Protein AF-A0A8X6XIG4-F1 (afdb_monomer_lite)

Organism: NCBI:txid2747483

Structure (mmCIF, N/CA/C/O backbone):
data_AF-A0A8X6XIG4-F1
#
_entry.id   AF-A0A8X6XIG4-F1
#
loop_
_atom_site.group_PDB
_atom_site.id
_atom_site.type_symbol
_atom_site.label_atom_id
_atom_site.label_alt_id
_atom_site.label_comp_id
_atom_site.label_asym_id
_atom_site.label_entity_id
_atom_site.label_seq_id
_atom_site.pdbx_PDB_ins_code
_atom_site.Cartn_x
_atom_site.Cartn_y
_atom_site.Cartn_z
_atom_site.occupancy
_atom_site.B_iso_or_equiv
_atom_site.auth_seq_id
_atom_site.auth_comp_id
_atom_site.auth_asym_id
_atom_site.auth_atom_id
_atom_site.pdbx_PDB_model_num
ATOM 1 N N . MET A 1 1 ? -11.350 5.656 -31.122 1.00 42.81 1 MET A N 1
ATOM 2 C CA . MET A 1 1 ? -10.543 5.693 -29.886 1.00 42.81 1 MET A CA 1
ATOM 3 C C . MET A 1 1 ? -11.092 6.862 -29.101 1.00 42.81 1 MET A C 1
ATOM 5 O O . MET A 1 1 ? -10.584 7.966 -29.201 1.00 42.81 1 MET A O 1
ATOM 9 N N . GLU A 1 2 ? -12.241 6.632 -28.488 1.00 48.50 2 GLU A N 1
ATOM 10 C CA . GLU A 1 2 ? -12.984 7.622 -27.710 1.00 48.50 2 GLU A CA 1
ATOM 11 C C . GLU A 1 2 ? -12.952 7.161 -26.250 1.00 48.50 2 GLU A C 1
ATOM 13 O O . GLU A 1 2 ? -12.740 5.973 -26.003 1.00 48.50 2 GLU A O 1
ATOM 18 N N . ASP A 1 3 ? -13.160 8.101 -25.328 1.00 63.81 3 ASP A N 1
ATOM 19 C CA . ASP A 1 3 ? -13.462 7.867 -23.907 1.00 63.81 3 ASP A CA 1
ATOM 20 C C . ASP A 1 3 ? -12.331 7.984 -22.856 1.00 63.81 3 ASP A C 1
ATOM 22 O O . ASP A 1 3 ? -12.054 7.091 -22.061 1.00 63.81 3 ASP A O 1
ATOM 26 N N . TYR A 1 4 ? -11.700 9.159 -22.792 1.00 51.69 4 TYR A N 1
ATOM 27 C CA . TYR A 1 4 ? -11.176 9.693 -21.517 1.00 51.69 4 TYR A CA 1
ATOM 28 C C . TYR A 1 4 ? -11.448 11.198 -21.422 1.00 51.69 4 TYR A C 1
ATOM 30 O O . TYR A 1 4 ? -11.901 11.724 -20.402 1.00 51.69 4 TYR A O 1
ATOM 38 N N . GLU A 1 5 ? -11.268 11.902 -22.540 1.00 59.84 5 GLU A N 1
ATOM 39 C CA . GLU A 1 5 ? -11.702 13.294 -22.677 1.00 59.84 5 GLU A CA 1
ATOM 40 C C . GLU A 1 5 ? -13.233 13.432 -22.631 1.00 59.84 5 GLU A C 1
ATOM 42 O O . GLU A 1 5 ? -13.752 14.431 -22.137 1.00 59.84 5 GLU A O 1
ATOM 47 N N . GLU A 1 6 ? -13.965 12.412 -23.088 1.00 61.97 6 GLU A N 1
ATOM 48 C CA . GLU A 1 6 ? -15.427 12.370 -23.011 1.00 61.97 6 GLU A CA 1
ATOM 49 C C . GLU A 1 6 ? -15.911 12.049 -21.591 1.00 61.97 6 GLU A C 1
ATOM 51 O O . GLU A 1 6 ? -16.763 12.767 -21.068 1.00 61.97 6 GLU A O 1
ATOM 56 N N . PHE A 1 7 ? -15.294 11.082 -20.903 1.00 66.12 7 PHE A N 1
ATOM 57 C CA . PHE A 1 7 ? -15.540 10.811 -19.482 1.00 66.12 7 PHE A CA 1
ATOM 58 C C . PHE A 1 7 ? -15.344 12.055 -18.596 1.00 66.12 7 PHE A C 1
ATOM 60 O O . PHE A 1 7 ? -16.198 12.392 -17.775 1.00 66.12 7 PHE A O 1
ATOM 67 N N . THR A 1 8 ? -14.246 12.792 -18.793 1.00 69.38 8 THR A N 1
ATOM 68 C CA . THR A 1 8 ? -13.953 14.005 -18.006 1.00 69.38 8 THR A CA 1
ATOM 69 C C . THR A 1 8 ? -14.895 15.170 -18.318 1.00 69.3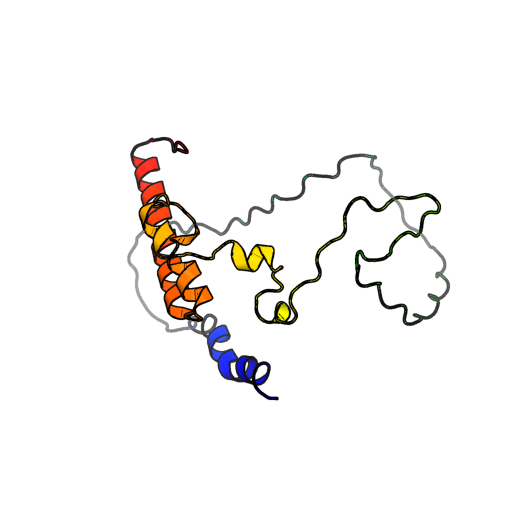8 8 THR A C 1
ATOM 71 O O . THR A 1 8 ? -15.231 15.933 -17.410 1.00 69.38 8 THR A O 1
ATOM 74 N N . LYS A 1 9 ? -15.375 15.296 -19.563 1.00 68.31 9 LYS A N 1
ATOM 75 C CA . LYS A 1 9 ? -16.387 16.297 -19.942 1.00 68.31 9 LYS A CA 1
ATOM 76 C C . LYS A 1 9 ? -17.786 15.952 -19.434 1.00 68.31 9 LYS A C 1
ATOM 78 O O . LYS A 1 9 ? -18.484 16.841 -18.958 1.00 68.31 9 LYS A O 1
ATOM 83 N N . THR A 1 10 ? -18.194 14.688 -19.518 1.00 60.97 10 THR A N 1
ATOM 84 C CA . THR A 1 10 ? -19.549 14.233 -19.151 1.00 60.97 10 THR A CA 1
ATOM 85 C C . THR A 1 10 ? -19.765 14.135 -17.641 1.00 60.97 10 THR A C 1
ATOM 87 O O . THR A 1 10 ? -20.890 14.284 -17.176 1.00 60.97 10 THR A O 1
ATOM 90 N N . HIS A 1 11 ? -18.697 13.948 -16.859 1.00 66.94 11 HIS A N 1
ATOM 91 C CA . HIS A 1 11 ? -18.763 13.842 -15.396 1.00 66.94 11 HIS A CA 1
ATOM 92 C C . HIS A 1 11 ? -18.241 15.095 -14.664 1.00 66.94 11 HIS A C 1
ATOM 94 O O . HIS A 1 11 ? -18.014 15.062 -13.451 1.00 66.94 11 HIS A O 1
ATOM 100 N N . ALA A 1 12 ? -18.103 16.230 -15.365 1.00 55.19 12 ALA A N 1
ATOM 101 C CA . ALA A 1 12 ? -17.703 17.514 -14.777 1.00 55.19 12 ALA A CA 1
ATOM 102 C C . ALA A 1 12 ? -18.664 17.993 -13.661 1.00 55.19 12 ALA A C 1
ATOM 104 O O . ALA A 1 12 ? -18.237 18.607 -12.677 1.00 55.19 12 ALA A O 1
ATOM 105 N N . ASP A 1 13 ? -19.948 17.636 -13.755 1.00 52.75 13 ASP A N 1
ATOM 106 C CA . ASP A 1 13 ? -20.988 18.000 -12.783 1.00 52.75 13 ASP A CA 1
ATOM 107 C C . ASP A 1 13 ? -20.815 17.322 -11.413 1.00 52.75 13 ASP A C 1
ATOM 109 O O . ASP A 1 13 ? -21.269 17.846 -10.390 1.00 52.75 13 ASP A O 1
ATOM 113 N N . VA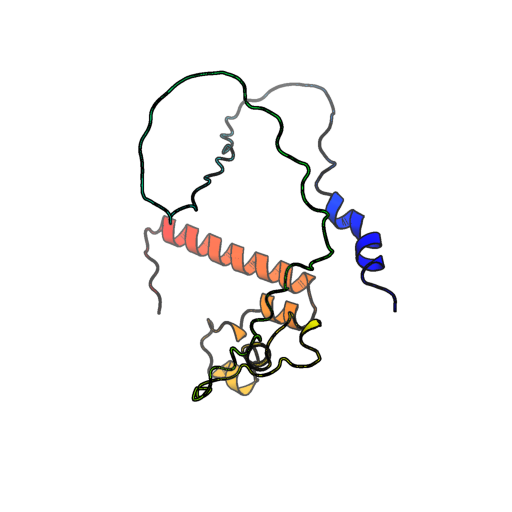L A 1 14 ? -20.101 16.192 -11.355 1.00 54.25 14 VAL A N 1
ATOM 114 C CA . VAL A 1 14 ? -19.787 15.484 -10.101 1.00 54.25 14 VAL A CA 1
ATOM 115 C C . VAL A 1 14 ? -18.756 16.268 -9.277 1.00 54.25 14 VAL A C 1
ATOM 117 O O . VAL A 1 14 ? -18.835 16.296 -8.048 1.00 54.25 14 VAL A O 1
ATOM 120 N N . PHE A 1 15 ? -17.842 16.988 -9.938 1.00 44.94 15 PHE A N 1
ATOM 121 C CA . PHE A 1 15 ? -16.813 17.807 -9.286 1.00 44.94 15 PHE A CA 1
ATOM 122 C C . PHE A 1 15 ? -17.304 19.199 -8.853 1.00 44.94 15 PHE A C 1
ATOM 124 O O . PHE A 1 15 ? -16.737 19.785 -7.928 1.00 44.94 15 PHE A O 1
ATOM 131 N N . ASN A 1 16 ? -18.371 19.728 -9.464 1.00 43.69 16 ASN A N 1
ATOM 132 C CA . ASN A 1 16 ? -18.886 21.074 -9.171 1.00 43.69 16 ASN A CA 1
ATOM 133 C C . ASN A 1 16 ? -20.019 21.120 -8.127 1.00 43.69 16 ASN A C 1
ATOM 135 O O . ASN A 1 16 ? -20.359 22.196 -7.627 1.00 43.69 16 ASN A O 1
ATOM 139 N N . LYS A 1 17 ? -20.569 19.971 -7.716 1.00 43.22 17 LYS A N 1
ATOM 140 C CA . LYS A 1 17 ? -21.731 19.910 -6.807 1.00 43.22 17 LYS A CA 1
ATOM 141 C C . LYS A 1 17 ? -21.456 20.281 -5.341 1.00 43.22 17 LYS A C 1
ATOM 143 O O . LYS A 1 17 ? -22.387 20.332 -4.548 1.00 43.22 17 LYS A O 1
ATOM 148 N N . HIS A 1 18 ? -20.211 20.599 -4.977 1.00 42.97 18 HIS A N 1
ATOM 149 C CA . HIS A 1 18 ? -19.848 21.055 -3.626 1.00 42.97 18 HIS A CA 1
ATOM 150 C C . HIS A 1 18 ? -19.686 22.582 -3.478 1.00 42.97 18 HIS A C 1
ATOM 152 O O . HIS A 1 18 ? -19.238 23.036 -2.426 1.00 42.97 18 HIS A O 1
ATOM 158 N N . LYS A 1 19 ? -20.042 23.395 -4.488 1.00 43.84 19 LYS A N 1
ATOM 159 C CA . LYS A 1 19 ? -19.904 24.869 -4.408 1.00 43.84 19 LYS A CA 1
ATOM 160 C C . LYS A 1 19 ? -21.192 25.690 -4.501 1.00 43.84 19 LYS A C 1
ATOM 162 O O . LYS A 1 19 ? -21.138 26.884 -4.235 1.00 43.84 19 LYS A O 1
ATOM 167 N N . HIS A 1 20 ? -22.344 25.085 -4.778 1.00 35.25 20 HIS A N 1
ATOM 168 C CA . HIS A 1 20 ? -23.624 25.797 -4.792 1.00 35.25 20 HIS A CA 1
ATOM 169 C C . HIS A 1 20 ? -24.610 25.142 -3.830 1.00 35.25 20 HIS A C 1
ATOM 171 O O . HIS A 1 20 ? -25.373 24.275 -4.224 1.00 35.25 20 HIS A O 1
ATOM 177 N N . ASN A 1 21 ? -24.551 25.542 -2.559 1.00 35.00 21 ASN A N 1
ATOM 178 C CA . ASN A 1 21 ? -25.702 25.553 -1.652 1.00 35.00 21 ASN A CA 1
ATOM 179 C C . ASN A 1 21 ? -25.377 26.428 -0.435 1.00 35.00 21 ASN A C 1
ATOM 181 O O . ASN A 1 21 ? -25.289 25.966 0.698 1.00 35.00 21 ASN A O 1
ATOM 185 N N . THR A 1 22 ? -25.144 27.720 -0.668 1.00 37.53 22 THR A N 1
ATOM 186 C CA . THR A 1 22 ? -25.254 28.736 0.388 1.00 37.53 22 THR A CA 1
ATOM 187 C C . THR A 1 22 ? -25.612 30.080 -0.243 1.00 37.53 22 THR A C 1
ATOM 189 O O . THR A 1 22 ? -24.729 30.866 -0.566 1.00 37.53 22 THR A O 1
ATOM 192 N N . SER A 1 23 ? -26.909 30.351 -0.415 1.00 31.61 23 SER A N 1
ATOM 193 C CA . SER A 1 23 ? -27.424 31.725 -0.376 1.00 31.61 23 SER A CA 1
ATOM 194 C C . SER A 1 23 ? -28.939 31.776 -0.133 1.00 31.61 23 SER A C 1
ATOM 196 O O . SER A 1 23 ? -29.720 31.369 -0.986 1.00 31.61 23 SER A O 1
ATOM 198 N N . MET A 1 24 ? -29.281 32.385 1.005 1.00 32.09 24 MET A N 1
ATOM 199 C CA . MET A 1 24 ? -30.460 33.214 1.296 1.00 32.09 24 MET A CA 1
ATOM 200 C C . MET A 1 24 ? -31.853 32.582 1.452 1.00 32.09 24 MET A C 1
ATOM 202 O O . MET A 1 24 ? -32.545 32.294 0.484 1.00 32.09 24 MET A O 1
ATOM 206 N N . SER A 1 25 ? -32.330 32.604 2.701 1.00 31.53 25 SER A N 1
ATOM 207 C CA . SER A 1 25 ? -33.681 33.068 3.038 1.00 31.53 25 SER A CA 1
ATOM 208 C C . SER A 1 25 ? -33.668 33.753 4.411 1.00 31.53 25 SER A C 1
ATOM 210 O O . SER A 1 25 ? -33.026 33.280 5.347 1.00 31.53 25 SER A O 1
ATOM 212 N N . ASP A 1 26 ? -34.338 34.898 4.460 1.00 32.12 26 ASP A N 1
ATOM 213 C CA . ASP A 1 26 ? -34.444 35.892 5.528 1.00 32.12 26 ASP A CA 1
ATOM 214 C C . ASP A 1 26 ? -35.418 35.478 6.656 1.00 32.12 26 ASP A C 1
ATOM 216 O O . ASP A 1 26 ? -36.371 34.739 6.408 1.00 32.12 26 ASP A O 1
ATOM 220 N N . GLY A 1 27 ? -35.199 36.018 7.864 1.00 29.66 27 GLY A N 1
ATOM 221 C CA . GLY A 1 27 ? -36.236 36.215 8.887 1.00 29.66 27 GLY A CA 1
ATOM 222 C C . GLY A 1 27 ? -36.300 35.273 10.105 1.00 29.66 27 GLY A C 1
ATOM 223 O O . GLY A 1 27 ? -37.024 34.285 10.085 1.00 29.66 27 GLY A O 1
ATOM 224 N N . GLY A 1 28 ? -35.715 35.703 11.237 1.00 27.97 28 GLY A N 1
ATOM 225 C CA . GLY A 1 28 ? -36.469 35.777 12.507 1.00 27.97 28 GLY A CA 1
ATOM 226 C C . GLY A 1 28 ? -36.143 34.846 13.696 1.00 27.97 28 GLY A C 1
ATOM 227 O O . GLY A 1 28 ? -36.674 33.750 13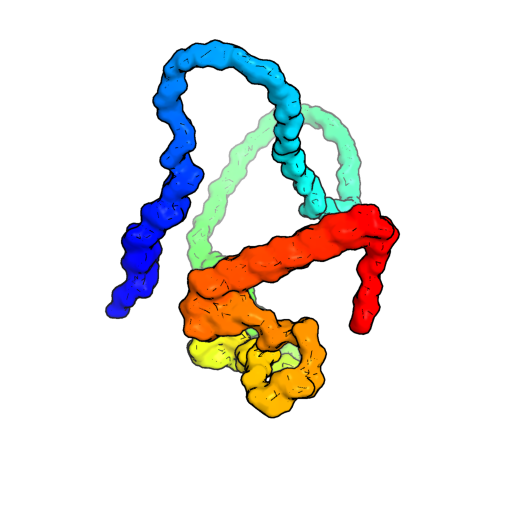.788 1.00 27.97 28 GLY A O 1
ATOM 228 N N . VAL A 1 29 ? -35.494 35.456 14.704 1.00 30.55 29 VAL A N 1
ATOM 229 C CA . VAL A 1 29 ? -35.619 35.270 16.178 1.00 30.55 29 VAL A CA 1
ATOM 230 C C . VAL A 1 29 ? -34.794 34.163 16.876 1.00 30.55 29 VAL A C 1
ATOM 232 O O . VAL A 1 29 ? -34.649 33.042 16.413 1.00 30.55 29 VAL A O 1
ATOM 235 N N . ALA A 1 30 ? -34.210 34.584 18.003 1.00 36.84 30 ALA A N 1
ATOM 236 C CA . ALA A 1 30 ? -33.065 34.060 18.743 1.00 36.84 30 ALA A CA 1
ATOM 237 C C . ALA A 1 30 ? -33.322 32.838 19.644 1.00 36.84 30 ALA A C 1
ATOM 239 O O . ALA A 1 30 ? -34.387 32.740 20.244 1.00 36.84 30 ALA A O 1
ATOM 240 N N . ASP A 1 31 ? -32.279 32.022 19.848 1.00 32.25 31 ASP A N 1
ATOM 241 C CA . ASP A 1 31 ? -31.940 31.447 21.159 1.00 32.25 31 ASP A CA 1
ATOM 242 C C . ASP A 1 31 ? -30.434 31.108 21.235 1.00 32.25 31 ASP A C 1
ATOM 244 O O . ASP A 1 31 ? -29.790 30.773 20.238 1.00 32.25 31 ASP A O 1
A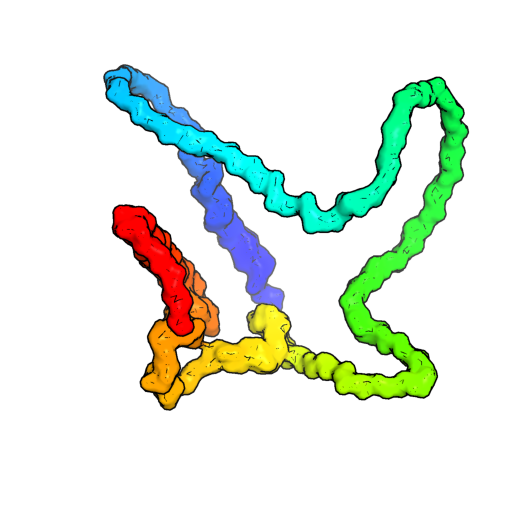TOM 248 N N . ASP A 1 32 ? -29.881 31.282 22.425 1.00 42.75 32 ASP A N 1
ATOM 249 C CA . ASP A 1 32 ? -28.475 31.381 22.801 1.00 42.75 32 ASP A CA 1
ATOM 250 C C . ASP A 1 32 ? -27.841 29.992 23.018 1.00 42.75 32 ASP A C 1
ATOM 252 O O . ASP A 1 32 ? -28.293 29.213 23.855 1.00 42.75 32 ASP A O 1
ATOM 256 N N . SER A 1 33 ? -26.765 29.657 22.293 1.00 37.34 33 SER A N 1
ATOM 257 C CA . SER A 1 33 ? -25.769 28.691 22.786 1.00 37.34 33 SER A CA 1
ATOM 258 C C . SER A 1 33 ? -24.429 28.795 22.046 1.00 37.34 33 SER A C 1
ATOM 260 O O . SER A 1 33 ? -24.323 28.690 20.825 1.00 37.34 33 SER A O 1
ATOM 262 N N . ASN A 1 34 ? -23.372 29.002 22.833 1.00 46.22 34 ASN A N 1
ATOM 263 C CA . ASN A 1 34 ? -21.980 29.128 22.409 1.00 46.22 34 ASN A CA 1
ATOM 264 C C . ASN A 1 34 ? -21.481 27.893 21.636 1.00 46.22 34 ASN A C 1
ATOM 266 O O . ASN A 1 34 ? -21.245 26.841 22.232 1.00 46.22 34 ASN A O 1
ATOM 270 N N . HIS A 1 35 ? -21.229 28.040 20.332 1.00 36.16 35 HIS A N 1
ATOM 271 C CA . HIS A 1 35 ? -20.517 27.042 19.533 1.00 36.16 35 HIS A CA 1
ATOM 272 C C . HIS A 1 35 ? -19.153 27.593 19.093 1.00 36.16 35 HIS A C 1
ATOM 274 O O . HIS A 1 35 ? -19.024 28.325 18.111 1.00 36.16 35 HIS A O 1
ATOM 280 N N . ASP A 1 36 ? -18.114 27.229 19.841 1.00 40.62 36 ASP A N 1
ATOM 281 C CA . ASP A 1 36 ? -16.725 27.546 19.520 1.00 40.62 36 ASP A CA 1
ATOM 282 C C . ASP A 1 36 ? -16.340 26.837 18.207 1.00 40.62 36 ASP A C 1
ATOM 284 O O . ASP A 1 36 ? -16.366 25.607 18.096 1.00 40.62 36 ASP A O 1
ATOM 288 N N . THR A 1 37 ? -16.072 27.619 17.162 1.00 40.12 37 THR A N 1
ATOM 289 C CA . THR A 1 37 ? -15.747 27.109 15.825 1.00 40.12 37 THR A CA 1
ATOM 290 C C . THR A 1 37 ? -14.226 27.135 15.665 1.00 40.12 37 THR A C 1
ATOM 292 O O . THR A 1 37 ? -13.639 28.216 15.746 1.00 40.12 37 THR A O 1
ATOM 295 N N . PRO A 1 38 ? -13.534 26.008 15.401 1.00 42.41 38 PRO A N 1
ATOM 296 C CA . PRO A 1 38 ? -12.091 26.045 15.209 1.00 42.41 38 PRO A CA 1
ATOM 297 C C . PRO A 1 38 ? -11.764 26.761 13.894 1.00 42.41 38 PRO A C 1
ATOM 299 O O . PRO A 1 38 ? -11.965 26.232 12.798 1.00 42.41 38 PRO A O 1
ATOM 302 N N . THR A 1 39 ? -11.239 27.979 14.003 1.00 44.25 39 THR A N 1
ATOM 303 C CA . THR A 1 39 ? -10.659 28.718 12.881 1.00 44.25 39 THR A CA 1
ATOM 304 C C . THR A 1 39 ? -9.509 27.915 12.267 1.00 44.25 39 THR A C 1
ATOM 306 O O . THR A 1 39 ? -8.620 27.412 12.959 1.00 44.25 39 THR A O 1
ATOM 309 N N . LYS A 1 40 ? -9.534 27.778 10.936 1.00 46.50 40 LYS A N 1
ATOM 310 C CA . LYS A 1 40 ? -8.485 27.142 10.130 1.00 46.50 40 LYS A CA 1
ATOM 311 C C . LYS A 1 40 ? -7.152 27.866 10.343 1.00 46.50 40 LYS A C 1
ATOM 313 O O . LYS A 1 40 ? -6.857 28.842 9.661 1.00 46.50 40 LYS A O 1
ATOM 318 N N . LYS A 1 41 ? -6.313 27.369 11.253 1.00 43.00 41 LYS A N 1
ATOM 319 C CA . LYS A 1 41 ? -4.887 27.708 11.279 1.00 43.00 41 LYS A CA 1
ATOM 320 C C . LYS A 1 41 ? -4.152 26.742 10.358 1.00 43.00 41 LYS A C 1
ATOM 322 O O . LYS A 1 41 ? -3.802 25.635 10.752 1.00 43.00 41 LYS A O 1
ATOM 327 N N . PHE A 1 42 ? -3.940 27.171 9.116 1.00 38.22 42 PHE A N 1
ATOM 328 C CA . PHE A 1 42 ? -2.945 26.571 8.233 1.00 38.22 42 PHE A CA 1
ATOM 329 C C . PHE A 1 42 ? -1.561 26.795 8.849 1.00 38.22 42 PHE A C 1
ATOM 331 O O . PHE A 1 42 ? -1.048 27.911 8.872 1.00 38.22 42 PHE A O 1
ATOM 338 N N . SER A 1 43 ? -0.953 25.740 9.385 1.00 40.91 43 SER A N 1
ATOM 339 C CA . SER A 1 43 ? 0.459 25.757 9.749 1.00 40.91 43 SER A CA 1
ATOM 340 C C . SER A 1 43 ? 1.291 25.341 8.538 1.00 40.91 43 SER A C 1
ATOM 342 O O . SER A 1 43 ? 1.500 24.153 8.300 1.00 40.91 43 SER A O 1
ATOM 344 N N . ASN A 1 44 ? 1.787 26.331 7.796 1.00 43.97 44 ASN A N 1
ATOM 345 C CA . ASN A 1 44 ? 2.900 26.159 6.865 1.00 43.97 44 ASN A CA 1
ATOM 346 C C . ASN A 1 44 ? 4.171 25.873 7.671 1.00 43.97 44 ASN A C 1
ATOM 348 O O . ASN A 1 44 ? 4.777 26.796 8.214 1.00 43.97 44 ASN A O 1
ATOM 352 N N . LYS A 1 45 ? 4.566 24.602 7.783 1.00 44.62 45 LYS A N 1
ATOM 353 C CA . LYS A 1 45 ? 5.876 24.207 8.322 1.00 44.62 45 LYS A CA 1
ATOM 354 C C . LYS A 1 45 ? 6.410 22.958 7.627 1.00 44.62 45 LYS A C 1
ATOM 356 O O . LYS A 1 45 ? 6.449 21.896 8.230 1.00 44.62 45 LYS A O 1
ATOM 361 N N . LEU A 1 46 ? 6.876 23.117 6.393 1.00 39.28 46 LEU A N 1
ATOM 362 C CA . LEU A 1 46 ? 7.984 22.330 5.852 1.00 39.28 46 LEU A CA 1
ATOM 363 C C . LEU A 1 46 ? 8.812 23.249 4.950 1.00 39.28 46 LEU A C 1
ATOM 365 O O . LEU A 1 46 ? 8.453 23.482 3.808 1.00 39.28 46 LEU A O 1
ATOM 369 N N . ASN A 1 47 ? 9.876 23.813 5.520 1.00 37.38 47 ASN A N 1
ATOM 370 C CA . ASN A 1 47 ? 11.076 24.266 4.817 1.00 37.38 47 ASN A CA 1
ATOM 371 C C . ASN A 1 47 ? 12.213 24.247 5.844 1.00 37.38 47 ASN A C 1
ATOM 373 O O . ASN A 1 47 ? 12.447 25.212 6.568 1.00 37.38 47 ASN A O 1
ATOM 377 N N . VAL A 1 48 ? 12.874 23.097 5.954 1.00 36.16 48 VAL A N 1
ATOM 378 C CA . VAL A 1 48 ? 14.156 22.947 6.646 1.00 36.16 48 VAL A CA 1
ATOM 379 C C . VAL A 1 48 ? 15.044 22.119 5.731 1.00 36.16 48 VAL A C 1
ATOM 381 O O . VAL A 1 48 ? 15.025 20.899 5.818 1.00 36.16 48 VAL A O 1
ATOM 384 N N . LEU A 1 49 ? 15.763 22.791 4.829 1.00 35.00 49 LEU A N 1
ATOM 385 C CA . LEU A 1 49 ? 17.186 22.551 4.564 1.00 35.00 49 LEU A CA 1
ATOM 386 C C . LEU A 1 49 ? 17.710 23.592 3.561 1.00 35.00 49 LEU A C 1
ATOM 388 O O . LEU A 1 49 ? 17.781 23.324 2.376 1.00 35.00 49 LEU A O 1
ATOM 392 N N . THR A 1 50 ? 18.064 24.782 4.047 1.00 39.88 50 THR A N 1
ATOM 393 C CA . THR A 1 50 ? 19.166 25.618 3.528 1.00 39.88 50 THR A CA 1
ATOM 394 C C . THR A 1 50 ? 19.404 26.745 4.540 1.00 39.88 50 THR A C 1
ATOM 396 O O . THR A 1 50 ? 18.672 27.727 4.611 1.00 39.88 50 THR A O 1
ATOM 399 N N . ARG A 1 51 ? 20.412 26.591 5.404 1.00 35.06 51 ARG A N 1
ATOM 400 C CA . ARG A 1 51 ? 20.994 27.716 6.155 1.00 35.06 51 ARG A CA 1
ATOM 401 C C . ARG A 1 51 ? 22.365 28.027 5.568 1.00 35.06 51 ARG A C 1
ATOM 403 O O . ARG A 1 51 ? 23.080 27.093 5.206 1.00 35.06 51 ARG A O 1
ATOM 410 N N . SER A 1 52 ? 22.723 29.311 5.682 1.00 39.59 52 SER A N 1
ATOM 411 C CA . SER A 1 52 ? 24.038 29.973 5.507 1.00 39.59 52 SER A CA 1
ATOM 412 C C . SER A 1 52 ? 24.144 30.707 4.158 1.00 39.59 52 SER A C 1
ATOM 414 O O . SER A 1 52 ? 23.875 30.099 3.137 1.00 39.59 52 SER A O 1
ATOM 416 N N . PHE A 1 53 ? 24.513 31.990 4.040 1.00 30.27 53 PHE A N 1
ATOM 417 C CA . PHE A 1 53 ? 25.131 32.961 4.953 1.00 30.27 53 PHE A CA 1
ATOM 418 C C . PHE A 1 53 ? 24.993 34.403 4.376 1.00 30.27 53 PHE A C 1
ATOM 420 O O . PHE A 1 53 ? 24.678 34.557 3.201 1.00 30.27 53 PHE A O 1
ATOM 427 N N . THR A 1 54 ? 25.300 35.429 5.189 1.00 33.56 54 THR A N 1
ATOM 428 C CA . THR A 1 54 ? 25.292 36.906 4.936 1.00 33.56 54 THR A CA 1
ATOM 429 C C . THR A 1 54 ? 23.912 37.585 4.942 1.00 33.56 54 THR A C 1
ATOM 431 O O . THR A 1 54 ? 22.964 37.067 4.377 1.00 33.56 54 THR A O 1
ATOM 434 N N . GLY A 1 55 ? 23.652 38.698 5.640 1.00 31.88 55 GLY A N 1
ATOM 435 C CA . GLY A 1 55 ? 24.516 39.776 6.142 1.00 31.88 55 GLY A CA 1
ATOM 436 C C . GLY A 1 55 ? 23.976 41.098 5.570 1.00 31.88 55 GLY A C 1
ATOM 437 O O . GLY A 1 55 ? 24.091 41.304 4.373 1.00 31.88 55 GLY A O 1
ATOM 438 N N . GLY A 1 56 ? 23.285 41.913 6.379 1.00 33.50 56 GLY A N 1
ATOM 439 C CA . GLY A 1 56 ? 22.380 42.977 5.903 1.00 33.50 56 GLY A CA 1
ATOM 440 C C . GLY A 1 56 ? 23.001 44.317 5.479 1.00 33.50 56 GLY A C 1
ATOM 441 O O . GLY A 1 56 ? 24.215 44.475 5.473 1.00 33.50 56 GLY A O 1
ATOM 442 N N . GLY A 1 57 ? 22.137 45.302 5.190 1.00 32.00 57 GLY A N 1
ATOM 443 C CA . GLY A 1 57 ? 22.501 46.721 5.036 1.00 32.00 57 GLY A CA 1
ATOM 444 C C . GLY A 1 57 ? 21.720 47.466 3.944 1.00 32.00 57 GLY A C 1
ATOM 445 O O . GLY A 1 57 ? 21.533 46.949 2.854 1.00 32.00 57 GLY A O 1
ATOM 446 N N . SER A 1 58 ? 21.238 48.667 4.267 1.00 36.06 58 SER A N 1
ATOM 447 C CA . SER A 1 58 ? 20.251 49.489 3.544 1.00 36.06 58 SER A CA 1
ATOM 448 C C . SER A 1 58 ? 20.819 50.437 2.463 1.00 36.06 58 SER A C 1
ATOM 450 O O . SER A 1 58 ? 21.966 50.849 2.586 1.00 36.06 58 SER A O 1
ATOM 452 N N . ARG A 1 59 ? 19.916 50.945 1.586 1.00 36.94 59 ARG A N 1
ATOM 453 C CA . ARG A 1 59 ? 19.993 52.178 0.733 1.00 36.94 59 ARG A CA 1
ATOM 454 C C . ARG A 1 59 ? 20.972 52.089 -0.463 1.00 36.94 59 ARG A C 1
ATOM 456 O O . ARG A 1 59 ? 21.961 51.391 -0.376 1.00 36.94 59 ARG A O 1
ATOM 463 N N . ASP A 1 60 ? 20.796 52.722 -1.625 1.00 33.00 60 ASP A N 1
ATOM 464 C CA . ASP A 1 60 ? 19.931 53.811 -2.092 1.00 33.00 60 ASP A CA 1
ATOM 465 C C . ASP A 1 60 ? 19.752 53.730 -3.633 1.00 33.00 60 ASP A C 1
ATOM 467 O O . ASP A 1 60 ? 20.424 52.972 -4.329 1.00 33.00 60 ASP A O 1
ATOM 471 N N . ARG A 1 61 ? 18.833 54.546 -4.141 1.00 42.09 61 ARG A N 1
ATOM 472 C CA . ARG A 1 61 ? 18.378 54.756 -5.523 1.00 42.09 61 ARG A CA 1
ATOM 473 C C . ARG A 1 61 ? 19.431 55.422 -6.433 1.00 42.09 61 ARG A C 1
ATOM 475 O O . ARG A 1 61 ? 19.952 56.464 -6.057 1.00 42.09 61 ARG A O 1
ATOM 482 N N . SER A 1 62 ? 19.634 54.931 -7.668 1.00 39.66 62 SER A N 1
ATOM 483 C CA . SER A 1 62 ? 19.587 55.706 -8.942 1.00 39.66 62 SER A CA 1
ATOM 484 C C . SER A 1 62 ? 20.231 54.988 -10.153 1.00 39.66 62 SER A C 1
ATOM 486 O O . SER A 1 62 ? 21.348 54.499 -10.084 1.00 39.66 62 SER A O 1
ATOM 488 N N . THR A 1 63 ? 19.461 54.971 -11.252 1.00 43.25 63 THR A N 1
ATOM 489 C CA . THR A 1 63 ? 19.817 54.929 -12.691 1.00 43.25 63 THR A CA 1
ATOM 490 C C . THR A 1 63 ? 20.771 53.834 -13.210 1.00 43.25 63 THR A C 1
ATOM 492 O O . THR A 1 63 ? 21.981 53.907 -13.034 1.00 43.25 63 THR A O 1
ATOM 495 N N . SER A 1 64 ? 20.235 52.872 -13.976 1.00 36.22 64 SER A N 1
ATOM 496 C CA . SER A 1 64 ? 21.003 51.972 -14.860 1.00 36.22 64 SER A CA 1
ATOM 497 C C . SER A 1 64 ? 20.457 52.022 -16.295 1.00 36.22 64 SER A C 1
ATOM 499 O O . SER A 1 64 ? 19.243 52.168 -16.452 1.00 36.22 64 SER A O 1
ATOM 501 N N . PRO A 1 65 ? 21.324 51.934 -17.323 1.00 42.78 65 PRO A N 1
ATOM 502 C CA . PRO A 1 65 ? 20.927 51.873 -18.730 1.00 42.78 65 PRO A CA 1
ATOM 503 C C . PRO A 1 65 ? 20.282 50.518 -19.063 1.00 42.78 65 PRO A C 1
ATOM 505 O O . PRO A 1 65 ? 20.586 49.516 -18.414 1.00 42.78 65 PRO A O 1
ATOM 508 N N . GLU A 1 66 ? 19.381 50.501 -20.050 1.00 42.12 66 GLU A N 1
ATOM 509 C CA . GLU A 1 66 ? 18.679 49.286 -20.485 1.00 42.12 66 GLU A CA 1
ATOM 510 C C . GLU A 1 66 ? 19.647 48.161 -20.901 1.00 42.12 66 GLU A C 1
ATOM 512 O O . GLU A 1 66 ? 20.666 48.432 -21.546 1.00 42.12 66 GLU A O 1
ATOM 517 N N . PRO A 1 67 ? 19.344 46.898 -20.543 1.00 48.34 67 PRO A N 1
ATOM 518 C CA . PRO A 1 67 ? 20.088 45.740 -21.017 1.00 48.34 67 PRO A CA 1
ATOM 519 C C . PRO A 1 67 ? 19.741 45.440 -22.489 1.00 48.34 67 PRO A C 1
ATOM 521 O O . PRO A 1 67 ? 18.612 45.695 -22.906 1.00 48.34 67 PRO A O 1
ATOM 524 N N . PRO A 1 68 ? 20.679 44.887 -23.278 1.00 54.25 68 PRO A N 1
ATOM 525 C CA . PRO A 1 68 ? 20.398 44.476 -24.650 1.00 54.25 68 PRO A CA 1
ATOM 526 C C . PRO A 1 68 ? 19.387 43.322 -24.675 1.00 54.25 68 PRO A C 1
ATOM 528 O O . PRO A 1 68 ? 19.367 42.496 -23.756 1.00 54.25 68 PRO A O 1
ATOM 531 N N . ASP A 1 69 ? 18.575 43.290 -25.733 1.00 48.56 69 ASP A N 1
ATOM 532 C CA . ASP A 1 69 ? 17.496 42.322 -25.940 1.00 48.56 69 ASP A CA 1
ATOM 533 C C . ASP A 1 69 ? 17.944 40.865 -25.706 1.00 48.56 69 ASP A C 1
ATOM 535 O O . ASP A 1 69 ? 19.074 40.495 -26.053 1.00 48.56 69 ASP A O 1
ATOM 539 N N . PRO A 1 70 ? 17.075 40.018 -25.118 1.00 49.12 70 PRO A N 1
ATOM 540 C CA . PRO A 1 70 ? 17.388 38.616 -24.894 1.00 49.12 70 PRO A CA 1
ATOM 541 C C . PRO A 1 70 ? 17.592 37.898 -26.238 1.00 49.12 70 PRO A C 1
ATOM 543 O O . PRO A 1 70 ? 16.835 38.145 -27.180 1.00 49.12 70 PRO A O 1
ATOM 546 N N . PRO A 1 71 ? 18.594 37.005 -26.349 1.00 50.00 71 PRO A N 1
ATOM 547 C CA . PRO A 1 71 ? 18.758 36.193 -27.543 1.00 50.00 71 PRO A CA 1
ATOM 548 C C . PRO A 1 71 ? 17.508 35.339 -27.754 1.00 50.00 71 PRO A C 1
ATOM 550 O O . PRO A 1 71 ? 16.926 34.833 -26.793 1.00 50.00 71 PRO A O 1
ATOM 553 N N . GLU A 1 72 ? 17.109 35.230 -29.020 1.00 45.78 72 GLU A N 1
ATOM 554 C CA . GLU A 1 72 ? 15.914 34.517 -29.454 1.00 45.78 72 GLU A CA 1
ATOM 555 C C . GLU A 1 72 ? 15.837 33.112 -28.848 1.00 45.78 72 GLU A C 1
ATOM 557 O O . GLU A 1 72 ? 16.830 32.384 -28.775 1.00 45.78 72 GLU A O 1
ATOM 562 N N . ASP A 1 73 ? 14.627 32.767 -28.410 1.00 47.62 73 ASP A N 1
ATOM 563 C CA . ASP A 1 73 ? 14.245 31.489 -27.819 1.00 47.62 73 ASP A CA 1
ATOM 564 C C . ASP A 1 73 ? 14.315 30.402 -28.913 1.00 47.62 73 ASP A C 1
ATOM 566 O O . ASP A 1 73 ? 13.319 30.040 -29.547 1.00 47.62 73 ASP A O 1
ATOM 570 N N . ASP A 1 74 ? 15.533 29.929 -29.208 1.00 49.28 74 ASP A N 1
ATOM 571 C CA . ASP A 1 74 ? 15.726 28.671 -29.924 1.00 49.28 74 ASP A CA 1
ATOM 572 C C . ASP A 1 74 ? 15.026 27.586 -29.112 1.00 49.28 74 ASP A C 1
ATOM 574 O O . ASP A 1 74 ? 15.204 27.485 -27.897 1.00 49.28 74 ASP A O 1
ATOM 578 N N . ASN A 1 75 ? 14.191 26.809 -29.795 1.00 53.28 75 ASN A N 1
ATOM 579 C CA . ASN A 1 75 ? 13.292 25.805 -29.241 1.00 53.28 75 ASN A CA 1
ATOM 580 C C . ASN A 1 75 ? 14.092 24.630 -28.645 1.00 53.28 75 ASN A C 1
ATOM 582 O O . ASN A 1 75 ? 14.065 23.503 -29.138 1.00 53.28 75 ASN A O 1
ATOM 586 N N . GLY A 1 76 ? 14.808 24.882 -27.556 1.00 49.31 76 GLY A N 1
ATOM 587 C CA . GLY A 1 76 ? 15.559 23.912 -26.790 1.00 49.31 76 GLY A CA 1
ATOM 588 C C . GLY A 1 76 ? 14.641 23.303 -25.753 1.00 49.31 76 GLY A C 1
ATOM 589 O O . GLY A 1 76 ? 14.572 23.773 -24.620 1.00 49.31 76 GLY A O 1
ATOM 590 N N . ALA A 1 77 ? 13.914 22.260 -26.153 1.00 52.59 77 ALA A N 1
ATOM 591 C CA . ALA A 1 77 ? 13.173 21.399 -25.246 1.00 52.59 77 ALA A CA 1
ATOM 592 C C . ALA A 1 77 ? 13.993 21.160 -23.968 1.00 52.59 77 ALA A C 1
ATOM 594 O O . ALA A 1 77 ? 15.067 20.560 -24.023 1.00 52.59 77 ALA A O 1
ATOM 595 N N . ILE A 1 78 ? 13.486 21.635 -22.824 1.00 49.72 78 ILE A N 1
ATOM 596 C CA . ILE A 1 78 ? 14.020 21.273 -21.509 1.00 49.72 78 ILE A CA 1
ATOM 597 C C . ILE A 1 78 ? 14.158 19.748 -21.528 1.00 49.72 78 ILE A C 1
ATOM 599 O O . ILE A 1 78 ? 13.137 19.079 -21.743 1.00 49.72 78 ILE A O 1
ATOM 603 N N . PRO A 1 79 ? 15.369 19.181 -21.365 1.00 49.25 79 PRO A N 1
ATOM 604 C CA . PRO A 1 79 ? 15.533 17.744 -21.414 1.00 49.25 79 PRO A CA 1
ATOM 605 C C . PRO A 1 79 ? 14.618 17.152 -20.353 1.00 49.25 79 PRO A C 1
ATOM 607 O O . PRO A 1 79 ? 14.802 17.383 -19.154 1.00 49.25 79 PRO A O 1
ATOM 610 N N . LYS A 1 80 ? 13.596 16.409 -20.794 1.00 46.34 80 LYS A N 1
ATOM 611 C CA . LYS A 1 80 ? 12.920 15.461 -19.915 1.00 46.34 80 LYS A CA 1
ATOM 612 C C . LYS A 1 80 ? 14.053 14.634 -19.338 1.00 46.34 80 LYS A C 1
ATOM 614 O O . LYS A 1 80 ? 14.861 14.107 -20.098 1.00 46.34 80 LYS A O 1
ATOM 619 N N . SER A 1 81 ? 14.187 14.637 -18.018 1.00 43.97 81 SER A N 1
ATOM 620 C CA . SER A 1 81 ? 15.258 13.941 -17.323 1.00 43.97 81 SER A CA 1
ATOM 621 C C . SER A 1 81 ? 15.037 12.433 -17.441 1.00 43.97 81 SER A C 1
ATOM 623 O O . SER A 1 81 ? 14.695 11.762 -16.467 1.00 43.97 81 SER A O 1
ATOM 625 N N . ASP A 1 82 ? 15.205 11.897 -18.642 1.00 53.81 82 ASP A N 1
ATOM 626 C CA . ASP A 1 82 ? 15.463 10.493 -18.840 1.00 53.81 82 ASP A CA 1
ATOM 627 C C . ASP A 1 82 ? 16.851 10.282 -18.254 1.00 53.81 82 ASP A C 1
ATOM 629 O O . ASP A 1 82 ? 17.866 10.750 -18.764 1.00 53.81 82 ASP A O 1
ATOM 633 N N . SER A 1 83 ? 16.895 9.594 -17.119 1.00 56.66 83 SER A N 1
ATOM 634 C CA . SER A 1 83 ? 18.112 9.237 -16.381 1.00 56.66 83 SER A CA 1
ATOM 635 C C . SER A 1 83 ? 19.047 8.308 -17.181 1.00 56.66 83 SER A C 1
ATOM 637 O O . SER A 1 83 ? 19.966 7.723 -16.621 1.00 56.66 83 SER A O 1
ATOM 639 N N . ALA A 1 84 ? 18.779 8.138 -18.476 1.00 58.03 84 ALA A N 1
ATOM 640 C CA . ALA A 1 84 ? 19.418 7.234 -19.413 1.00 58.03 84 ALA A CA 1
ATOM 641 C C . ALA A 1 84 ? 20.505 7.918 -20.253 1.00 58.03 84 ALA A C 1
ATOM 643 O O . ALA A 1 84 ? 20.908 7.383 -21.283 1.00 58.03 84 ALA A O 1
ATOM 644 N N . VAL A 1 85 ? 21.013 9.079 -19.830 1.00 58.50 85 VAL A N 1
ATOM 645 C CA . VAL A 1 85 ? 22.299 9.546 -20.351 1.00 58.50 85 VAL A CA 1
ATOM 646 C C . VAL A 1 85 ? 23.367 8.671 -19.702 1.00 58.50 85 VAL A C 1
ATOM 648 O O . VAL A 1 85 ? 23.882 8.988 -18.630 1.00 58.50 85 VAL A O 1
ATOM 651 N N . SER A 1 86 ? 23.636 7.519 -20.324 1.00 61.94 86 SER A N 1
ATOM 652 C CA . SER A 1 86 ? 24.857 6.761 -20.071 1.00 61.94 86 SER A CA 1
ATOM 653 C C . SER A 1 86 ? 26.005 7.730 -20.302 1.00 61.94 86 SER A C 1
ATOM 655 O O . SER A 1 86 ? 26.272 8.148 -21.429 1.00 61.94 86 SER A O 1
ATOM 657 N N . LEU A 1 87 ? 26.629 8.184 -19.217 1.00 68.19 87 LEU A N 1
ATOM 658 C CA . LEU A 1 87 ? 27.919 8.834 -19.319 1.00 68.19 87 LEU A CA 1
ATOM 659 C C . LEU A 1 87 ? 28.870 7.709 -19.711 1.00 68.19 87 LEU A C 1
ATOM 661 O O . LEU A 1 87 ? 29.295 6.939 -18.850 1.00 68.19 87 LEU A O 1
ATOM 665 N N . ASP A 1 88 ? 29.128 7.577 -21.010 1.00 72.00 88 ASP A N 1
ATOM 666 C CA . ASP A 1 88 ? 30.059 6.602 -21.571 1.00 72.00 88 ASP A CA 1
ATOM 667 C C . ASP A 1 88 ? 31.482 6.992 -21.159 1.00 72.00 88 ASP A C 1
ATOM 669 O O . ASP A 1 88 ? 32.270 7.553 -21.918 1.00 72.00 88 ASP A O 1
ATOM 673 N N . ILE A 1 89 ? 31.787 6.749 -19.886 1.00 87.00 89 ILE A N 1
ATOM 674 C CA . ILE A 1 89 ? 33.089 6.963 -19.278 1.00 87.00 89 ILE A CA 1
ATOM 675 C C . ILE A 1 89 ? 33.956 5.778 -19.713 1.00 87.00 89 ILE A C 1
ATOM 677 O O . ILE A 1 89 ? 33.657 4.636 -19.336 1.00 87.00 89 ILE A O 1
ATOM 681 N N . PRO A 1 90 ? 35.034 6.005 -20.483 1.00 89.00 90 PRO A N 1
ATOM 682 C CA . PRO A 1 90 ? 35.934 4.932 -20.882 1.00 89.00 90 PRO A CA 1
ATOM 683 C C . PRO A 1 90 ? 36.494 4.201 -19.655 1.00 89.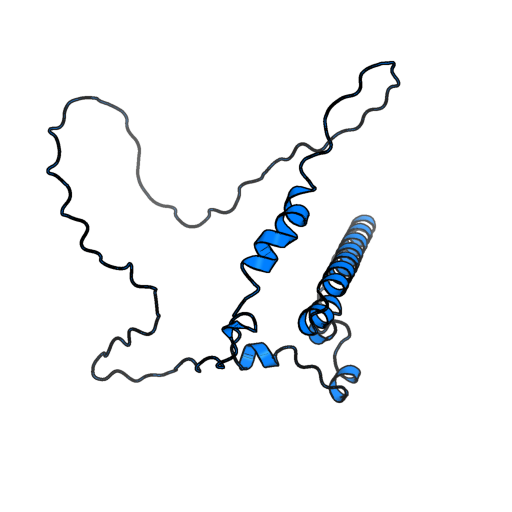00 90 PRO A C 1
ATOM 685 O O . PRO A 1 90 ? 36.821 4.828 -18.648 1.00 89.00 90 PRO A O 1
ATOM 688 N N . ASN A 1 91 ? 36.625 2.875 -19.744 1.00 90.94 91 ASN A N 1
ATOM 689 C CA . ASN A 1 91 ? 37.064 1.987 -18.654 1.00 90.94 91 ASN A CA 1
ATOM 690 C C . ASN A 1 91 ? 36.130 1.924 -17.430 1.00 90.94 91 ASN A C 1
ATOM 692 O O . ASN A 1 91 ? 36.521 1.396 -16.389 1.00 90.94 91 ASN A O 1
ATOM 696 N N . SER A 1 92 ? 34.903 2.435 -17.531 1.00 91.06 92 SER A N 1
ATOM 697 C CA . SER A 1 92 ? 33.885 2.201 -16.507 1.00 91.06 92 SER A CA 1
ATOM 698 C C . SER A 1 92 ? 33.265 0.805 -16.644 1.00 91.06 92 SER A C 1
ATOM 700 O O . SER A 1 92 ? 33.331 0.162 -17.690 1.00 91.06 92 SER A O 1
ATOM 702 N N . THR A 1 93 ? 32.686 0.299 -15.556 1.00 90.88 93 THR A N 1
ATOM 703 C CA . THR A 1 93 ? 31.950 -0.971 -15.533 1.00 90.88 93 THR A CA 1
ATOM 704 C C . THR A 1 93 ? 30.569 -0.718 -14.952 1.00 90.88 93 THR A C 1
ATOM 706 O O . THR A 1 93 ? 30.447 -0.194 -13.844 1.00 90.88 93 THR A O 1
ATOM 709 N N . ALA A 1 94 ? 29.526 -1.098 -15.686 1.00 88.50 94 ALA A N 1
ATOM 710 C CA . ALA A 1 94 ? 28.160 -0.984 -15.202 1.00 88.50 94 ALA A CA 1
ATOM 711 C C . ALA A 1 94 ? 27.900 -2.016 -14.094 1.00 88.50 94 ALA A C 1
ATOM 713 O O . ALA A 1 94 ? 28.015 -3.220 -14.314 1.00 88.50 94 ALA A O 1
ATOM 714 N N . LEU A 1 95 ? 27.538 -1.541 -12.899 1.00 94.31 95 LEU A N 1
ATOM 715 C CA . LEU A 1 95 ? 27.229 -2.408 -11.755 1.00 94.31 95 LEU A CA 1
ATOM 716 C C . LEU A 1 95 ? 25.761 -2.850 -11.730 1.00 94.31 95 LEU A C 1
ATOM 718 O O . LEU A 1 95 ? 25.440 -3.906 -11.190 1.00 94.31 95 LEU A O 1
ATOM 722 N N . TRP A 1 96 ? 24.862 -2.038 -12.287 1.00 94.06 96 TRP A N 1
ATOM 723 C CA . TRP A 1 96 ? 23.425 -2.277 -12.242 1.00 94.06 96 TRP A CA 1
ATOM 724 C C . TRP A 1 96 ? 22.705 -1.548 -13.377 1.00 94.06 96 TRP A C 1
ATOM 726 O O . TRP A 1 96 ? 23.077 -0.432 -13.735 1.00 94.06 96 TRP A O 1
ATOM 736 N N . HIS A 1 97 ? 21.639 -2.169 -13.882 1.00 88.75 97 HIS A N 1
ATOM 737 C CA . HIS A 1 97 ? 20.693 -1.558 -14.808 1.00 88.75 97 HIS A CA 1
ATOM 738 C C . HIS A 1 97 ? 19.267 -1.756 -14.303 1.00 88.75 97 HIS A C 1
ATOM 740 O O . HIS A 1 97 ? 18.920 -2.811 -13.759 1.00 88.75 97 HIS A O 1
ATOM 746 N N . VAL A 1 98 ? 18.426 -0.749 -14.530 1.00 92.19 98 VAL A N 1
ATOM 747 C CA . VAL A 1 98 ? 16.992 -0.858 -14.274 1.00 92.19 98 VAL A CA 1
ATOM 748 C C . VAL A 1 98 ? 16.356 -1.833 -15.265 1.00 92.19 98 VAL A C 1
ATOM 750 O O . VAL A 1 98 ? 16.675 -1.829 -16.453 1.00 92.19 98 VAL A O 1
ATOM 753 N N . GLN A 1 99 ? 15.445 -2.673 -14.779 1.00 93.31 99 GLN A N 1
ATOM 754 C CA . GLN A 1 99 ? 14.627 -3.511 -15.653 1.00 93.31 99 GLN A CA 1
ATOM 755 C C . GLN A 1 99 ? 13.607 -2.642 -16.389 1.00 93.31 99 GLN A C 1
ATOM 757 O O . GLN A 1 99 ? 12.989 -1.758 -15.786 1.00 93.31 99 GLN A O 1
ATOM 762 N N . GLN A 1 100 ? 13.420 -2.903 -17.683 1.00 93.94 100 GLN A N 1
ATOM 763 C CA . GLN A 1 100 ? 12.393 -2.220 -18.462 1.00 93.94 100 GLN A CA 1
ATOM 764 C C . GLN A 1 100 ? 11.008 -2.517 -17.880 1.00 93.94 100 GLN A C 1
ATOM 766 O O . GLN A 1 100 ? 10.738 -3.618 -17.393 1.00 93.94 100 GLN A O 1
ATOM 771 N N . ARG A 1 101 ? 10.135 -1.506 -17.881 1.00 95.12 101 ARG A N 1
ATOM 772 C CA . ARG A 1 101 ? 8.762 -1.674 -17.400 1.00 95.12 101 ARG A CA 1
ATOM 773 C C . ARG A 1 101 ? 7.952 -2.505 -18.403 1.00 95.12 101 ARG A C 1
ATOM 775 O O . ARG A 1 101 ? 8.214 -2.399 -19.599 1.00 95.12 101 ARG A O 1
ATOM 782 N N . PRO A 1 102 ? 6.957 -3.275 -17.933 1.00 95.31 102 PRO A N 1
ATOM 783 C CA . PRO A 1 102 ? 5.989 -3.932 -18.804 1.00 95.31 102 PRO A CA 1
ATOM 784 C C . PRO A 1 102 ? 5.304 -2.956 -19.767 1.00 95.31 102 PRO A C 1
ATOM 786 O O . PRO A 1 102 ? 5.100 -1.783 -19.434 1.00 95.31 102 PRO A O 1
ATOM 789 N N . GLU A 1 103 ? 4.904 -3.452 -20.937 1.00 94.69 103 GLU A N 1
ATOM 790 C CA . GLU A 1 103 ? 4.227 -2.657 -21.973 1.00 94.69 103 GLU A CA 1
ATOM 791 C C . GLU A 1 103 ? 2.923 -2.023 -21.466 1.00 94.69 103 GLU A C 1
ATOM 793 O O . GLU A 1 103 ? 2.578 -0.894 -21.810 1.00 94.69 103 GLU A O 1
ATOM 798 N N . ASP A 1 104 ? 2.210 -2.729 -20.595 1.00 93.19 104 ASP A N 1
ATOM 799 C CA . ASP A 1 104 ? 0.947 -2.310 -19.998 1.00 93.19 104 ASP A CA 1
ATOM 800 C C . ASP A 1 104 ? 1.113 -1.423 -18.755 1.00 93.19 104 ASP A C 1
ATOM 802 O O . ASP A 1 104 ? 0.118 -0.975 -18.181 1.00 93.19 104 ASP A O 1
ATOM 806 N N . SER A 1 105 ? 2.348 -1.092 -18.364 1.00 95.38 105 SER A N 1
ATOM 807 C CA . SER A 1 105 ? 2.625 -0.288 -17.168 1.00 95.38 105 SER A CA 1
ATOM 808 C C . SER A 1 105 ? 1.868 1.042 -17.147 1.00 95.38 105 SER A C 1
ATOM 810 O O . SER A 1 105 ? 1.382 1.434 -16.089 1.00 95.38 105 SER A O 1
ATOM 812 N N . LEU A 1 106 ? 1.670 1.703 -18.294 1.00 95.00 106 LEU A N 1
ATOM 813 C CA . LEU A 1 106 ? 0.889 2.947 -18.396 1.00 95.00 106 LEU A CA 1
ATOM 814 C C . LEU A 1 106 ? -0.554 2.802 -17.882 1.00 95.00 106 LEU A C 1
ATOM 816 O O . LEU A 1 106 ? -1.099 3.753 -17.324 1.00 95.00 106 LEU A O 1
ATOM 820 N N . LYS A 1 107 ? -1.164 1.621 -18.038 1.00 94.44 107 LYS A N 1
ATOM 821 C CA . LYS A 1 107 ? -2.527 1.322 -17.565 1.00 94.44 107 LYS A CA 1
ATOM 822 C C . LYS A 1 107 ? -2.557 0.991 -16.073 1.00 94.44 107 LYS A C 1
ATOM 824 O O . LYS A 1 107 ? -3.554 1.235 -15.405 1.00 94.44 107 LYS A O 1
ATOM 829 N N . TYR A 1 108 ? -1.451 0.470 -15.552 1.00 95.12 108 TYR A N 1
ATOM 830 C CA . TYR A 1 108 ? -1.313 -0.006 -14.179 1.00 95.12 108 TYR A CA 1
ATOM 831 C C . TYR A 1 108 ? -0.358 0.886 -13.383 1.00 95.12 108 TYR A C 1
ATOM 833 O O . TYR A 1 108 ? 0.659 0.437 -12.854 1.00 95.12 108 TYR A O 1
ATOM 841 N N . TYR A 1 109 ? -0.683 2.181 -13.316 1.00 96.06 109 TYR A N 1
ATOM 842 C CA . TYR A 1 109 ? 0.000 3.169 -12.468 1.00 96.06 109 TYR A CA 1
ATOM 843 C C . TYR A 1 109 ? 1.517 3.299 -12.703 1.00 96.06 109 TYR A C 1
ATOM 845 O O . TYR A 1 109 ? 2.260 3.695 -11.806 1.00 96.06 109 TYR A O 1
ATOM 853 N N . ASN A 1 110 ? 1.991 2.994 -13.913 1.00 96.69 110 ASN A N 1
ATOM 854 C CA . ASN A 1 110 ? 3.410 2.964 -14.281 1.00 96.69 110 ASN A CA 1
ATOM 855 C C . ASN A 1 110 ? 4.255 2.006 -13.424 1.00 96.69 110 ASN A C 1
ATOM 857 O O . ASN A 1 110 ? 5.451 2.238 -13.214 1.00 96.69 110 ASN A O 1
ATOM 861 N N . PHE A 1 111 ? 3.646 0.932 -12.916 1.00 97.12 111 PHE A N 1
ATOM 862 C CA . PHE A 1 111 ? 4.337 -0.041 -12.080 1.00 97.12 111 PHE A CA 1
ATOM 863 C C . PHE A 1 111 ? 5.406 -0.826 -12.847 1.00 97.12 111 PHE A C 1
ATOM 865 O O . PHE A 1 111 ? 5.285 -1.125 -14.035 1.00 97.12 111 PHE A O 1
ATOM 872 N N . THR A 1 112 ? 6.482 -1.167 -12.134 1.00 97.25 112 THR A N 1
ATOM 873 C CA . THR A 1 112 ? 7.434 -2.196 -12.567 1.00 97.25 112 THR A CA 1
ATOM 874 C C . THR A 1 112 ? 6.815 -3.577 -12.360 1.00 97.25 112 THR A C 1
ATOM 876 O O . THR A 1 112 ? 5.926 -3.734 -11.521 1.00 97.25 112 THR A O 1
ATOM 879 N N . SER A 1 113 ? 7.338 -4.607 -13.029 1.00 95.75 113 SER A N 1
ATOM 880 C CA . SER A 1 113 ? 6.897 -5.994 -12.803 1.00 95.75 113 SER A CA 1
ATOM 881 C C . SER A 1 113 ? 7.027 -6.406 -11.333 1.00 95.75 113 SER A C 1
ATOM 883 O O . SER A 1 113 ? 6.178 -7.108 -10.796 1.00 95.75 113 SER A O 1
ATOM 885 N N . PHE A 1 114 ? 8.064 -5.907 -10.650 1.00 96.69 114 PHE A N 1
ATOM 886 C CA . PHE A 1 114 ? 8.237 -6.110 -9.213 1.00 96.69 114 PHE A CA 1
ATOM 887 C C . PHE A 1 114 ? 7.094 -5.485 -8.401 1.00 96.69 114 PHE A C 1
ATOM 889 O O . PHE A 1 114 ? 6.531 -6.147 -7.535 1.00 96.69 114 PHE A O 1
ATOM 896 N N . ALA A 1 115 ? 6.726 -4.231 -8.689 1.00 96.88 115 ALA A N 1
ATOM 897 C CA . ALA A 1 115 ? 5.653 -3.542 -7.976 1.00 96.88 115 ALA A CA 1
ATOM 898 C C . ALA A 1 115 ? 4.282 -4.199 -8.206 1.00 96.88 115 ALA A C 1
ATOM 900 O O . ALA A 1 115 ? 3.515 -4.326 -7.254 1.00 96.88 115 ALA A O 1
ATOM 901 N N . MET A 1 116 ? 4.009 -4.678 -9.426 1.00 95.69 116 MET A N 1
ATOM 902 C CA . MET A 1 116 ? 2.789 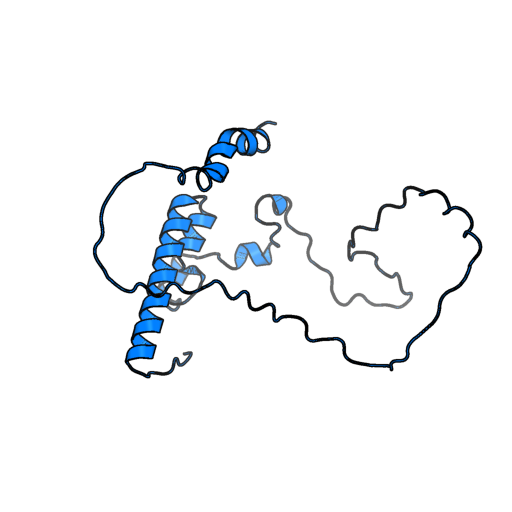-5.435 -9.740 1.00 95.69 116 MET A CA 1
ATOM 903 C C . MET A 1 116 ? 2.650 -6.698 -8.873 1.00 95.69 116 MET A C 1
ATOM 905 O O . MET A 1 116 ? 1.552 -7.024 -8.433 1.00 95.69 116 MET A O 1
ATOM 909 N N . ALA A 1 117 ? 3.759 -7.377 -8.567 1.00 95.50 117 ALA A N 1
ATOM 910 C CA . ALA A 1 117 ? 3.753 -8.604 -7.769 1.00 95.50 117 ALA A CA 1
ATOM 911 C C . ALA A 1 117 ? 3.631 -8.372 -6.248 1.00 95.50 117 ALA A C 1
ATOM 913 O O . ALA A 1 117 ? 3.287 -9.297 -5.511 1.00 95.50 117 ALA A O 1
ATOM 914 N N . LEU A 1 118 ? 3.899 -7.159 -5.738 1.00 96.81 118 LEU A N 1
ATOM 915 C CA . LEU A 1 118 ? 3.954 -6.894 -4.289 1.00 96.81 118 LEU A CA 1
ATOM 916 C C . LEU A 1 118 ? 2.660 -7.268 -3.566 1.00 96.81 118 LEU A C 1
ATOM 918 O O . LEU A 1 118 ? 2.698 -7.822 -2.460 1.00 96.81 118 LEU A O 1
ATOM 922 N N . ASN A 1 119 ? 1.529 -6.956 -4.195 1.00 96.81 119 ASN A N 1
ATOM 923 C CA . ASN A 1 119 ? 0.220 -7.204 -3.626 1.00 96.81 119 ASN A CA 1
ATOM 924 C C . ASN A 1 119 ? -0.424 -8.490 -4.156 1.00 96.81 119 ASN A C 1
ATOM 926 O O . ASN A 1 119 ? -1.595 -8.705 -3.890 1.00 96.81 119 ASN A O 1
ATOM 930 N N . GLU A 1 120 ? 0.273 -9.386 -4.855 1.00 95.44 120 GLU A N 1
ATOM 931 C CA . GLU A 1 120 ? -0.321 -10.681 -5.215 1.00 95.44 120 GLU A CA 1
ATOM 932 C C . GLU A 1 120 ? -0.689 -11.468 -3.941 1.00 95.44 120 GLU A C 1
ATOM 934 O O . GLU A 1 120 ? 0.081 -11.507 -2.977 1.00 95.44 120 GLU A O 1
ATOM 939 N N . LEU A 1 121 ? -1.886 -12.064 -3.897 1.00 93.88 121 LEU A N 1
ATOM 940 C CA . LEU A 1 121 ? -2.356 -12.852 -2.755 1.00 93.88 121 LEU A CA 1
ATOM 941 C C . LEU A 1 121 ? -2.908 -14.197 -3.215 1.00 93.88 121 LEU A C 1
ATOM 943 O O . LEU A 1 121 ? -4.031 -14.286 -3.706 1.00 93.88 121 LEU A O 1
ATOM 947 N N . GLN A 1 122 ? -2.138 -15.250 -2.965 1.00 92.19 122 GLN A N 1
ATOM 948 C CA . GLN A 1 122 ? -2.555 -16.623 -3.221 1.00 92.19 122 GLN A CA 1
ATOM 949 C C . GLN A 1 122 ? -3.412 -17.168 -2.070 1.00 92.19 122 GLN A C 1
ATOM 951 O O . GLN A 1 122 ? -3.214 -16.826 -0.899 1.00 92.19 122 GLN A O 1
ATOM 956 N N . ASP A 1 123 ? -4.353 -18.062 -2.380 1.00 88.69 123 ASP A N 1
ATOM 957 C CA . ASP A 1 123 ? -5.256 -18.650 -1.379 1.00 88.69 123 ASP A CA 1
ATOM 958 C C . ASP A 1 123 ? -4.522 -19.455 -0.300 1.00 88.69 123 ASP A C 1
ATOM 960 O O . ASP A 1 123 ? -4.956 -19.508 0.853 1.00 88.69 123 ASP A O 1
ATOM 964 N N . THR A 1 124 ? -3.372 -20.033 -0.648 1.00 91.12 124 THR A N 1
ATOM 965 C CA . THR A 1 124 ? -2.491 -20.746 0.284 1.00 91.12 124 THR A CA 1
ATOM 966 C C . THR A 1 124 ? -1.897 -19.813 1.344 1.00 91.12 124 THR A C 1
ATOM 968 O O . THR A 1 124 ? -1.758 -20.212 2.500 1.00 91.12 124 THR A O 1
ATOM 971 N N . TRP A 1 125 ? -1.609 -18.555 0.993 1.00 91.38 125 TRP A N 1
ATOM 972 C CA . TRP A 1 125 ? -0.986 -17.572 1.888 1.00 91.38 125 TRP A CA 1
ATOM 973 C C . TRP A 1 125 ? -1.979 -16.945 2.865 1.00 91.38 125 TRP A C 1
ATOM 975 O O . TRP A 1 125 ? -1.599 -16.552 3.966 1.00 91.38 125 TRP A O 1
ATOM 985 N N . LYS A 1 126 ? -3.273 -16.895 2.521 1.00 87.19 126 LYS A N 1
ATOM 986 C CA . LYS A 1 126 ? -4.315 -16.299 3.382 1.00 87.19 126 LYS A CA 1
ATOM 987 C C . LYS A 1 126 ? -4.339 -16.886 4.798 1.00 87.19 126 LYS A C 1
ATOM 989 O O . LYS A 1 126 ? -4.725 -16.195 5.735 1.00 87.19 126 LYS A O 1
ATOM 994 N N . LYS A 1 127 ? -3.935 -18.151 4.958 1.00 89.25 127 LYS A N 1
ATOM 995 C CA . LYS A 1 127 ? -3.904 -18.848 6.254 1.00 89.25 127 LYS A CA 1
ATOM 996 C C . LYS A 1 127 ? -2.625 -18.598 7.060 1.00 89.25 127 LYS A C 1
ATOM 998 O O . LYS A 1 127 ? -2.657 -18.776 8.273 1.00 89.25 127 LYS A O 1
ATOM 1003 N N . SER A 1 128 ? -1.520 -18.224 6.413 1.00 94.06 128 SER A N 1
ATOM 1004 C CA . SER A 1 128 ? -0.214 -18.037 7.061 1.00 94.06 128 SER A CA 1
ATOM 1005 C C . SER A 1 128 ? 0.125 -16.573 7.342 1.00 94.06 128 SER A C 1
ATOM 1007 O O . SER A 1 128 ? 0.906 -16.298 8.251 1.00 94.06 128 SER A O 1
ATOM 1009 N N . LEU A 1 129 ? -0.454 -15.630 6.593 1.00 95.81 129 LEU A N 1
ATOM 1010 C CA . LEU A 1 129 ? -0.191 -14.205 6.774 1.00 95.81 129 LEU A CA 1
ATOM 1011 C C . LEU A 1 129 ? -0.770 -13.673 8.096 1.00 95.81 129 LEU A C 1
ATOM 1013 O O . LEU A 1 129 ? -1.869 -14.062 8.509 1.00 95.81 129 LEU A O 1
ATOM 1017 N N . PRO A 1 130 ? -0.080 -12.724 8.755 1.00 96.38 130 PRO A N 1
ATOM 1018 C CA . PRO A 1 130 ? -0.668 -12.012 9.875 1.00 96.38 130 PRO A CA 1
ATOM 1019 C C . PRO A 1 130 ? -1.879 -11.205 9.395 1.00 96.38 130 PRO A C 1
ATOM 1021 O O . PRO A 1 130 ? -1.889 -10.653 8.298 1.00 96.38 130 PRO A O 1
ATOM 1024 N N . LYS A 1 131 ? -2.885 -11.047 10.262 1.00 95.19 131 LYS A N 1
ATOM 1025 C CA . LYS A 1 131 ? -4.113 -10.280 9.958 1.00 95.19 131 LYS A CA 1
ATOM 1026 C C . LYS A 1 131 ? -3.856 -8.808 9.593 1.00 95.19 131 LYS A C 1
ATOM 1028 O O . LYS A 1 131 ? -4.770 -8.126 9.143 1.00 95.19 131 LYS A O 1
ATOM 1033 N N . THR A 1 132 ? -2.650 -8.308 9.856 1.00 96.44 132 THR A N 1
ATOM 1034 C CA . THR A 1 132 ? -2.202 -6.939 9.582 1.00 96.44 132 THR A CA 1
ATOM 1035 C C . THR A 1 132 ? -1.406 -6.804 8.284 1.00 96.44 132 THR A C 1
ATOM 1037 O O . THR A 1 132 ? -0.967 -5.697 7.987 1.00 96.44 132 THR A O 1
ATOM 1040 N N . ASP A 1 133 ? -1.181 -7.890 7.536 1.00 97.62 133 ASP A N 1
ATOM 1041 C CA . ASP A 1 133 ? -0.497 -7.827 6.242 1.00 97.62 133 ASP A CA 1
ATOM 1042 C C . ASP A 1 133 ? -1.278 -6.942 5.259 1.00 97.62 133 ASP A C 1
ATOM 1044 O O . ASP A 1 133 ? -2.505 -7.038 5.155 1.00 97.62 133 ASP A O 1
ATOM 1048 N N . SER A 1 134 ? -0.569 -6.083 4.522 1.00 96.56 134 SER A N 1
ATOM 1049 C CA . SER A 1 134 ? -1.185 -5.130 3.591 1.00 96.56 134 SER A CA 1
ATOM 1050 C C . SER A 1 134 ? -1.999 -5.814 2.495 1.00 96.56 134 SER A C 1
ATOM 1052 O O . SER A 1 134 ? -2.982 -5.236 2.035 1.00 96.56 134 SER A O 1
ATOM 1054 N N . ARG A 1 135 ? -1.674 -7.064 2.134 1.00 96.69 135 ARG A N 1
ATOM 1055 C CA . ARG A 1 135 ? -2.439 -7.834 1.146 1.00 96.69 135 ARG A CA 1
ATOM 1056 C C . ARG A 1 135 ? -3.869 -8.107 1.577 1.00 96.69 135 ARG A C 1
ATOM 1058 O O . ARG A 1 135 ? -4.699 -8.396 0.721 1.00 96.69 135 ARG A O 1
ATOM 1065 N N . LEU A 1 136 ? -4.162 -8.038 2.870 1.00 96.00 136 LEU A N 1
ATOM 1066 C CA . LEU A 1 136 ? -5.494 -8.272 3.418 1.00 96.00 136 LEU A CA 1
ATOM 1067 C C . LEU A 1 136 ? -6.316 -6.981 3.541 1.00 96.00 136 LEU A C 1
ATOM 1069 O O . LEU A 1 136 ? -7.417 -7.027 4.085 1.00 96.00 136 LEU A O 1
ATOM 1073 N N . ARG A 1 137 ? -5.808 -5.835 3.059 1.00 97.62 137 ARG A N 1
ATOM 1074 C CA . ARG A 1 137 ? -6.538 -4.562 3.062 1.00 97.62 137 ARG A CA 1
ATOM 1075 C C . ARG A 1 137 ? -7.656 -4.553 2.011 1.00 97.62 137 ARG A C 1
ATOM 1077 O O . ARG A 1 137 ? -7.355 -4.534 0.819 1.00 97.62 137 ARG A O 1
ATOM 1084 N N . PRO A 1 138 ? -8.932 -4.543 2.425 1.00 97.69 138 PRO A N 1
ATOM 1085 C CA . PRO A 1 138 ? -10.055 -4.687 1.499 1.00 97.69 138 PRO A CA 1
ATOM 1086 C C . PRO A 1 138 ? -10.251 -3.477 0.572 1.00 97.69 138 PRO A C 1
ATOM 1088 O O . PRO A 1 138 ? -10.631 -3.669 -0.576 1.00 97.69 138 PRO A O 1
ATOM 1091 N N . ASP A 1 139 ? -9.912 -2.262 1.012 1.00 98.56 139 ASP A N 1
ATOM 1092 C CA . ASP A 1 139 ? -9.986 -1.047 0.189 1.00 98.56 139 ASP A CA 1
ATOM 1093 C C . ASP A 1 139 ? -9.039 -1.103 -1.018 1.00 98.56 139 ASP A C 1
ATOM 1095 O O . ASP A 1 139 ? -9.431 -0.806 -2.144 1.00 98.56 139 ASP A O 1
ATOM 1099 N N . ILE A 1 140 ? -7.803 -1.560 -0.798 1.00 97.62 140 ILE A N 1
ATOM 1100 C CA . ILE A 1 140 ? -6.813 -1.741 -1.870 1.00 97.62 140 ILE A CA 1
ATOM 1101 C C . ILE A 1 140 ? -7.261 -2.853 -2.829 1.00 97.62 140 ILE A C 1
ATOM 1103 O O . ILE A 1 140 ? -7.111 -2.713 -4.037 1.00 97.62 140 ILE A O 1
ATOM 1107 N N . ARG A 1 141 ? -7.858 -3.936 -2.311 1.00 96.69 141 ARG A N 1
ATOM 1108 C CA . ARG A 1 141 ? -8.337 -5.058 -3.136 1.00 96.69 141 ARG A CA 1
ATOM 1109 C C . ARG A 1 141 ? -9.479 -4.684 -4.059 1.00 96.69 141 ARG A C 1
ATOM 1111 O O . ARG A 1 141 ? -9.453 -5.067 -5.222 1.00 96.69 141 ARG A O 1
ATOM 1118 N N . MET A 1 142 ? -10.454 -3.942 -3.548 1.00 98.19 142 MET A N 1
ATOM 1119 C CA . MET A 1 142 ? -11.568 -3.447 -4.356 1.00 98.19 142 MET A CA 1
ATOM 1120 C C . MET A 1 142 ? -11.054 -2.521 -5.463 1.00 98.19 142 MET A C 1
ATOM 1122 O O . MET A 1 142 ? -11.424 -2.692 -6.620 1.00 98.19 142 MET A O 1
ATOM 1126 N N . MET A 1 143 ? -10.103 -1.635 -5.143 1.00 97.94 143 MET A N 1
ATOM 1127 C CA . MET A 1 143 ? -9.481 -0.749 -6.131 1.00 97.94 143 MET A CA 1
ATOM 1128 C C . MET A 1 143 ? -8.742 -1.531 -7.228 1.00 97.94 143 MET A C 1
ATOM 1130 O O . MET A 1 143 ? -8.899 -1.224 -8.405 1.00 97.94 143 MET A O 1
ATOM 1134 N N . GLU A 1 144 ? -7.975 -2.565 -6.869 1.00 96.06 144 GLU A N 1
ATOM 1135 C CA . GLU A 1 144 ? -7.291 -3.436 -7.840 1.00 96.06 144 GLU A CA 1
ATOM 1136 C C . GLU A 1 144 ? -8.258 -4.194 -8.757 1.00 96.06 144 GLU A C 1
ATOM 1138 O O . GLU A 1 144 ? -7.923 -4.482 -9.903 1.00 96.06 144 GLU A O 1
ATOM 1143 N N . GLN A 1 145 ? -9.459 -4.506 -8.267 1.00 96.00 145 GLN A N 1
ATOM 1144 C CA . GLN A 1 145 ? -10.527 -5.155 -9.033 1.00 96.00 145 GLN A CA 1
ATOM 1145 C C . GLN A 1 145 ? -11.351 -4.163 -9.872 1.00 96.00 145 GLN A C 1
ATOM 1147 O O . GLN A 1 145 ? -12.248 -4.584 -10.599 1.00 96.00 145 GLN A O 1
ATOM 1152 N N . GLY A 1 146 ? -11.054 -2.861 -9.785 1.00 96.69 146 GLY A N 1
ATOM 1153 C CA . GLY A 1 146 ? -11.770 -1.795 -10.488 1.00 96.69 146 GLY A CA 1
ATOM 1154 C C . GLY A 1 146 ? -13.028 -1.287 -9.775 1.00 96.69 146 GLY A C 1
ATOM 1155 O O . GLY A 1 146 ? -13.695 -0.394 -10.294 1.00 96.69 146 GLY A O 1
ATOM 1156 N N . ASP A 1 147 ? -13.349 -1.798 -8.583 1.00 98.12 147 ASP A N 1
ATOM 1157 C CA . ASP A 1 147 ? -14.464 -1.314 -7.764 1.00 98.12 147 ASP A CA 1
ATOM 1158 C C . ASP A 1 147 ? -14.053 -0.063 -6.972 1.00 98.12 147 ASP A C 1
ATOM 1160 O O . ASP A 1 147 ? -13.637 -0.114 -5.810 1.00 98.12 147 ASP A O 1
ATOM 1164 N N . MET A 1 148 ? -14.145 1.090 -7.636 1.00 98.00 148 MET A N 1
ATOM 1165 C CA . MET A 1 148 ? -13.753 2.381 -7.068 1.00 98.00 148 MET A CA 1
ATOM 1166 C C . MET A 1 148 ? -14.692 2.856 -5.951 1.00 98.00 148 MET A C 1
ATOM 1168 O O . MET A 1 148 ? -14.235 3.491 -4.996 1.00 98.00 148 MET A O 1
ATOM 1172 N N . GLU A 1 149 ? -15.990 2.557 -6.051 1.00 98.25 149 GLU A N 1
ATOM 1173 C CA . GLU A 1 149 ? -16.984 2.961 -5.051 1.00 98.25 149 GLU A CA 1
ATOM 1174 C C . GLU A 1 149 ? -16.830 2.138 -3.768 1.00 98.25 149 GLU A C 1
ATOM 1176 O O . GLU A 1 149 ? -16.706 2.710 -2.678 1.00 98.25 149 GLU A O 1
ATOM 1181 N N . GLY A 1 150 ? -16.733 0.810 -3.897 1.00 98.50 150 GLY A N 1
ATOM 1182 C CA . GLY A 1 150 ? -16.470 -0.087 -2.775 1.00 98.50 150 GLY A CA 1
ATOM 1183 C C . GLY A 1 150 ? -15.147 0.236 -2.085 1.00 98.50 150 GLY A C 1
ATOM 1184 O O . GLY A 1 150 ? -15.099 0.361 -0.857 1.00 98.50 150 GLY A O 1
ATOM 1185 N N . ALA A 1 151 ? -14.086 0.492 -2.860 1.00 98.62 151 ALA A N 1
ATOM 1186 C CA . ALA A 1 151 ? -12.791 0.900 -2.322 1.00 98.62 151 ALA A CA 1
ATOM 1187 C C . ALA A 1 151 ? -12.876 2.189 -1.490 1.00 98.62 151 ALA A C 1
ATOM 1189 O O . ALA A 1 151 ? -12.305 2.265 -0.398 1.00 98.62 151 ALA A O 1
ATOM 1190 N N . ALA A 1 152 ? -13.599 3.204 -1.974 1.00 98.62 152 ALA A N 1
ATOM 1191 C CA . ALA A 1 152 ? -13.767 4.468 -1.264 1.00 98.62 152 ALA A CA 1
ATOM 1192 C C . ALA A 1 152 ? -14.551 4.295 0.049 1.00 98.62 152 ALA A C 1
ATOM 1194 O O . ALA A 1 152 ? -14.143 4.827 1.089 1.00 98.62 152 ALA A O 1
ATOM 1195 N N . ALA A 1 153 ? -15.641 3.523 0.023 1.00 98.62 153 ALA A N 1
ATOM 1196 C CA . ALA A 1 153 ? -16.433 3.220 1.213 1.00 98.62 153 ALA A CA 1
ATOM 1197 C C . ALA A 1 153 ? -15.601 2.472 2.268 1.00 98.62 153 ALA A C 1
ATOM 1199 O O . ALA A 1 153 ? -15.581 2.841 3.448 1.00 98.62 153 ALA A O 1
ATOM 1200 N N . GLU A 1 154 ? -14.850 1.462 1.837 1.00 98.56 154 GLU A N 1
ATOM 1201 C CA . GLU A 1 154 ? -14.040 0.640 2.726 1.00 98.56 154 GLU A CA 1
ATOM 1202 C C . GLU A 1 154 ? -12.833 1.404 3.291 1.00 98.56 154 GLU A C 1
ATOM 1204 O O . GLU A 1 154 ? -12.510 1.271 4.476 1.00 98.56 154 GLU A O 1
ATOM 1209 N N . LYS A 1 155 ? -12.222 2.292 2.495 1.00 98.69 155 LYS A N 1
ATOM 1210 C CA . LYS A 1 155 ? -11.194 3.228 2.966 1.00 98.69 155 LYS A CA 1
ATOM 1211 C C . LYS A 1 155 ? -11.725 4.094 4.109 1.00 98.69 155 LYS A C 1
ATOM 1213 O O . LYS A 1 155 ? -11.092 4.163 5.167 1.00 98.69 155 LYS A O 1
ATOM 1218 N N . ASN A 1 156 ? -12.893 4.715 3.929 1.00 98.62 156 ASN A N 1
ATOM 1219 C CA . ASN A 1 156 ? -13.506 5.561 4.956 1.00 98.62 156 ASN A CA 1
ATOM 1220 C C . ASN A 1 156 ? -13.747 4.773 6.251 1.00 98.62 156 ASN A C 1
ATOM 1222 O O . ASN A 1 156 ? -13.326 5.203 7.329 1.00 98.62 156 ASN A O 1
ATOM 1226 N N . ARG A 1 157 ? -14.323 3.571 6.139 1.00 98.69 157 ARG A N 1
ATOM 1227 C CA . ARG A 1 157 ? -14.578 2.673 7.273 1.00 98.69 157 ARG A CA 1
ATOM 1228 C C . ARG A 1 157 ? -13.298 2.320 8.043 1.00 98.69 157 ARG A C 1
ATOM 1230 O O . ARG A 1 157 ? -13.290 2.325 9.279 1.00 98.69 157 ARG A O 1
ATOM 1237 N N . LEU A 1 158 ? -12.205 2.012 7.339 1.00 98.44 158 LEU A N 1
ATOM 1238 C CA . LEU A 1 158 ? -10.911 1.686 7.950 1.00 98.44 158 LEU A CA 1
ATOM 1239 C C . LEU A 1 158 ? -10.279 2.894 8.658 1.00 98.44 158 LEU A C 1
ATOM 1241 O O . LEU A 1 158 ? -9.802 2.762 9.791 1.00 98.44 158 LEU A O 1
ATOM 1245 N N . GLU A 1 159 ? -10.296 4.071 8.030 1.00 98.50 159 GLU A N 1
ATOM 1246 C CA . GLU A 1 159 ? -9.750 5.302 8.611 1.00 98.50 159 GLU A CA 1
ATOM 1247 C C . GLU A 1 159 ? -10.533 5.759 9.847 1.00 98.50 159 GLU A C 1
ATOM 1249 O O . GLU A 1 159 ? -9.936 6.171 10.849 1.00 98.50 159 GLU A O 1
ATOM 1254 N N . GLU A 1 160 ? -11.863 5.652 9.820 1.00 98.69 160 GLU A N 1
ATOM 1255 C CA . GLU A 1 160 ? -12.728 5.941 10.966 1.00 98.69 160 GLU A CA 1
ATOM 1256 C C . GLU A 1 160 ? -12.457 4.988 12.125 1.00 98.69 160 GLU A C 1
ATOM 1258 O O . GLU A 1 160 ? -12.189 5.439 13.244 1.00 98.69 160 GLU A O 1
ATOM 1263 N N . LYS A 1 161 ? -12.378 3.680 11.849 1.00 98.38 161 LYS A N 1
ATOM 1264 C CA . LYS A 1 161 ? -11.994 2.676 12.848 1.00 98.38 161 LYS A CA 1
ATOM 1265 C C . LYS A 1 161 ? -10.635 2.998 13.477 1.00 98.38 161 LYS A C 1
ATOM 1267 O O . LYS A 1 161 ? -10.479 2.915 14.699 1.00 98.38 161 LYS A O 1
ATOM 1272 N N . GLN A 1 162 ? -9.646 3.401 12.675 1.00 98.25 162 GLN A N 1
ATOM 1273 C CA . GLN A 1 162 ? -8.331 3.801 13.181 1.00 98.25 162 GLN A CA 1
ATOM 1274 C C . GLN A 1 162 ? -8.410 5.086 14.023 1.00 98.25 162 GLN A C 1
ATOM 1276 O O . GLN A 1 162 ? -7.754 5.190 15.067 1.00 98.25 162 GLN A O 1
ATOM 1281 N N . ARG A 1 163 ? -9.216 6.065 13.595 1.00 98.62 163 ARG A N 1
ATOM 1282 C CA . ARG A 1 163 ? -9.440 7.336 14.296 1.00 98.62 163 ARG A CA 1
ATOM 1283 C C . ARG A 1 163 ? -10.084 7.111 15.659 1.00 98.62 163 ARG A C 1
ATOM 1285 O O . ARG A 1 163 ? -9.614 7.688 16.641 1.00 98.62 163 ARG A O 1
ATOM 1292 N N . ASP A 1 164 ? -11.071 6.234 15.750 1.00 98.44 164 ASP A N 1
ATOM 1293 C CA . ASP A 1 164 ? -11.746 5.926 17.007 1.00 98.44 164 ASP A CA 1
ATOM 1294 C C . ASP A 1 164 ? -10.873 5.091 17.939 1.00 98.44 164 ASP A C 1
ATOM 1296 O O . ASP A 1 164 ? -10.736 5.441 19.112 1.00 98.44 164 ASP A O 1
ATOM 1300 N N . ALA A 1 165 ? -10.156 4.088 17.425 1.00 97.38 165 ALA A N 1
ATOM 1301 C CA . ALA A 1 165 ? -9.168 3.351 18.216 1.00 97.38 165 ALA A CA 1
ATOM 1302 C C . ALA A 1 165 ? -8.091 4.280 18.812 1.00 97.38 165 ALA A C 1
ATOM 1304 O O . ALA A 1 165 ? -7.621 4.066 19.932 1.00 97.38 165 ALA A O 1
ATOM 1305 N N . ARG A 1 166 ? -7.699 5.337 18.086 1.00 97.69 166 ARG A N 1
ATOM 1306 C CA . ARG A 1 166 ? -6.780 6.373 18.583 1.00 97.69 166 ARG A CA 1
ATOM 1307 C C . ARG A 1 166 ? -7.422 7.238 19.671 1.00 97.69 166 ARG A C 1
ATOM 1309 O O . ARG A 1 166 ? -6.783 7.480 20.694 1.00 97.69 166 ARG A O 1
ATOM 1316 N N . LYS A 1 167 ? -8.672 7.686 19.482 1.00 97.94 167 LYS A N 1
ATOM 1317 C CA . LYS A 1 167 ? -9.424 8.446 20.503 1.00 97.94 167 LYS A CA 1
ATOM 1318 C C . LYS A 1 167 ? -9.556 7.639 21.796 1.00 97.94 167 LYS A C 1
ATOM 1320 O O . LYS A 1 167 ? -9.325 8.188 22.868 1.00 97.94 167 LYS A O 1
ATOM 1325 N N . GLN A 1 168 ? -9.879 6.349 21.698 1.00 98.00 168 GLN A N 1
ATOM 1326 C CA . GLN A 1 168 ? -10.032 5.478 22.865 1.00 98.00 168 GLN A CA 1
ATOM 1327 C C . GLN A 1 168 ? -8.708 5.273 23.609 1.00 98.00 168 GLN A C 1
ATOM 1329 O O . GLN A 1 168 ? -8.672 5.450 24.823 1.00 98.00 168 GLN A O 1
ATOM 1334 N N . ARG A 1 169 ? -7.600 5.012 22.901 1.00 97.25 169 ARG A N 1
ATOM 1335 C CA . ARG A 1 169 ? -6.264 4.945 23.527 1.00 97.25 169 ARG A CA 1
ATOM 1336 C C . ARG A 1 169 ? -5.887 6.243 24.241 1.00 97.25 169 ARG A C 1
ATOM 1338 O O . ARG A 1 169 ? -5.425 6.199 25.377 1.00 97.25 169 ARG A O 1
ATOM 1345 N N . LYS A 1 170 ? -6.168 7.404 23.630 1.00 96.75 170 LYS A N 1
ATOM 1346 C CA . LYS A 1 170 ? -5.945 8.717 24.262 1.00 96.75 170 LYS A CA 1
ATOM 1347 C C . LYS A 1 170 ? -6.775 8.885 25.540 1.00 96.75 170 LYS A C 1
ATOM 1349 O O . LYS A 1 170 ? -6.234 9.338 26.542 1.00 96.75 170 LYS A O 1
ATOM 1354 N N . LYS A 1 171 ? -8.059 8.499 25.524 1.00 97.19 171 LYS A N 1
ATOM 1355 C CA . LYS A 1 171 ? -8.931 8.531 26.715 1.00 97.19 171 LYS A CA 1
ATOM 1356 C C . LYS A 1 171 ? -8.390 7.649 27.844 1.00 97.19 171 LYS A C 1
ATOM 1358 O O . LYS A 1 171 ? -8.416 8.063 28.995 1.00 97.19 171 LYS A O 1
ATOM 1363 N N . LYS A 1 172 ? -7.853 6.475 27.503 1.00 97.31 172 LYS A N 1
ATOM 1364 C CA . LYS A 1 172 ? -7.241 5.534 28.455 1.00 97.31 172 LYS A CA 1
ATOM 1365 C C . LYS A 1 172 ? -5.812 5.899 28.880 1.00 97.31 172 LYS A C 1
ATOM 1367 O O . LYS A 1 172 ? -5.274 5.246 29.764 1.00 97.31 172 LYS A O 1
ATOM 1372 N N . LYS A 1 173 ? -5.201 6.931 28.278 1.00 96.75 173 LYS A N 1
ATOM 1373 C CA . LYS A 1 173 ? -3.781 7.301 28.457 1.00 96.75 173 LYS A CA 1
ATOM 1374 C C . LYS A 1 173 ? -2.810 6.144 28.148 1.00 96.75 173 LYS A C 1
ATOM 1376 O O . LYS A 1 173 ? -1.751 6.039 28.755 1.00 96.75 173 LYS A O 1
ATOM 1381 N N . GLU A 1 174 ? -3.165 5.291 27.188 1.00 96.62 174 GLU A N 1
ATOM 1382 C CA . GLU A 1 174 ? -2.349 4.153 26.745 1.00 96.62 174 GLU A CA 1
ATOM 1383 C C . GLU A 1 174 ? -1.437 4.537 25.566 1.00 96.62 174 GLU A C 1
ATOM 1385 O O . GLU A 1 174 ? -1.870 5.204 24.618 1.00 96.62 174 GLU A O 1
ATOM 1390 N N . THR A 1 175 ? -0.193 4.052 25.579 1.00 96.00 175 THR A N 1
ATOM 1391 C CA . THR A 1 175 ? 0.774 4.227 24.481 1.00 96.00 175 THR A CA 1
ATOM 1392 C C . THR A 1 175 ? 0.662 3.091 23.462 1.00 96.00 175 THR A C 1
ATOM 1394 O O . THR A 1 175 ? 0.466 1.929 23.813 1.00 96.00 175 THR A O 1
ATOM 1397 N N . TRP A 1 176 ? 0.781 3.420 22.172 1.00 95.62 176 TRP A N 1
ATOM 1398 C CA . TRP A 1 176 ? 0.864 2.419 21.105 1.00 95.62 176 TRP A CA 1
ATOM 1399 C C . TRP A 1 176 ? 2.234 1.745 21.083 1.00 95.62 176 TRP A C 1
ATOM 1401 O O . TRP A 1 176 ? 3.239 2.444 21.013 1.00 95.62 176 TRP A O 1
ATOM 1411 N N . ASN A 1 177 ? 2.256 0.413 21.026 1.00 96.38 177 ASN A N 1
ATOM 1412 C CA . ASN A 1 177 ? 3.478 -0.368 20.864 1.00 96.38 177 ASN A CA 1
ATOM 1413 C C . ASN A 1 177 ? 3.390 -1.191 19.568 1.00 96.38 177 ASN A C 1
ATOM 1415 O O . ASN A 1 177 ? 2.486 -2.031 19.468 1.00 96.38 177 ASN A O 1
ATOM 1419 N N . PRO A 1 178 ? 4.289 -0.968 18.589 1.00 96.31 178 PRO A N 1
ATOM 1420 C CA . PRO A 1 178 ? 4.470 -1.870 17.454 1.00 96.31 178 PRO A CA 1
ATOM 1421 C C . PRO A 1 178 ? 4.743 -3.304 17.925 1.00 96.31 178 PRO A C 1
ATOM 1423 O O . PRO A 1 178 ? 5.230 -3.513 19.039 1.00 96.31 178 PRO A O 1
ATOM 1426 N N . LYS A 1 179 ? 4.371 -4.279 17.100 1.00 92.12 179 LYS A N 1
ATOM 1427 C CA . LYS A 1 179 ? 4.524 -5.707 17.382 1.00 92.12 179 LYS A CA 1
ATOM 1428 C C . LYS A 1 179 ? 5.544 -6.316 16.447 1.00 92.12 179 LYS A C 1
ATOM 1430 O O . LYS A 1 179 ? 5.569 -5.865 15.281 1.00 92.12 179 LYS A O 1
#

Foldseek 3Di:
DDDDVVVCVVCVCVVVVVPPDDDDDDDDDDDDDDDDDDDDDDDPDDDPDDDDDDDDDDDDDDDDDDDDDDPDPDPDPPPPPPVPPPPPDPPDDDPDDDDDADPCCVVVVVDRPVRVCPLDDDPVCVVVDDCPDPNNQVLVVCVVVVNPVSSVVSVVVVVVVVVVVVVVCVVVVHDDDDD

Secondary structure (DSSP, 8-state):
---SHHHHHHTHHHHHTTS-----------------------------S---------------PPPPPPPP----------TT-----TT------PPPPPGGGGTTTT--HHHHHHT---TTGGGTS-TT-GGG-HHHHHHHTT-HHHHHHHHHHHHHHHHHHHHHHHHHTPPP---

Radius of gyration: 28.82 Å; chains: 1; bounding box: 74×76×58 Å

InterPro domains:
  IPR000648 Oxysterol-binding protein [PF01237] (86-179)
  IPR000648 Oxysterol-binding protein [PTHR10972] (93-179)
  IPR037239 Oxysterol-binding protein superfamily [SSF144000] (91-179)

Sequence (179 aa):
MEDYEEFTKTHADVFNKHKHNTSMSDGGVADDSNHDTPTKKFSNKLNVLTRSFTGGGSRDRSTSPEPPDPPEDDNGAIPKSDSAVSLDIPNSTALWHVQQRPEDSLKYYNFTSFAMALNELQDTWKKSLPKTDSRLRPDIRMMEQGDMEGAAAEKNRLEEKQRDARKQRKKKKETWNPK

pLDDT: mean 70.76, std 26.44, range [27.97, 98.69]